Protein 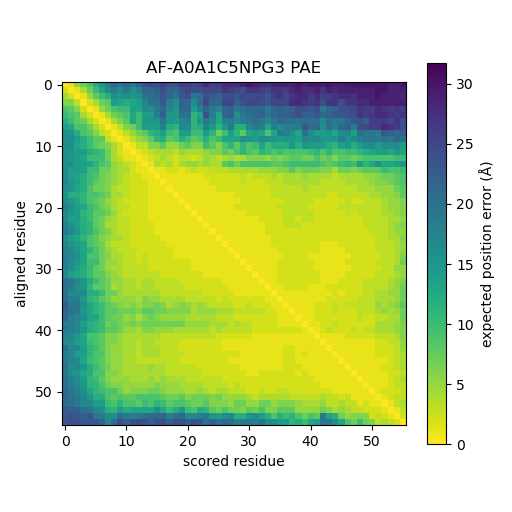AF-A0A1C5NPG3-F1 (afdb_monomer)

Foldseek 3Di:
DDDDQDDDVNDGDPDPVSVVVVVVVVVCCQAPPDFDVVLVRHHNVVSVVVVVVVVD

Radius of gyration: 16.9 Å; Cα contacts (8 Å, |Δi|>4): 32; chains: 1; bounding box: 33×15×54 Å

pLDDT: mean 86.08, std 16.46, range [37.84, 98.19]

Sequence (56 aa):
MTKGRKTTYGHTFTSREQLISTIESYIDYYNNRRYQHRLFIQTPMQAHVCAMNRAA

Solvent-accessible surface area (backbone atoms only — not comparable to full-atom values): 3484 Å² total; per-residue (Å²): 136,81,80,84,79,81,61,65,92,80,46,80,72,92,48,72,66,59,47,50,54,50,52,53,52,51,51,46,40,59,37,69,66,39,64,30,73,92,54,78,64,26,20,55,50,56,48,50,53,56,52,53,67,72,74,109

Structure (mmCIF, N/CA/C/O backbone):
data_AF-A0A1C5NPG3-F1
#
_entry.id   AF-A0A1C5NPG3-F1
#
loop_
_atom_site.group_PDB
_atom_site.id
_atom_site.type_symbol
_atom_site.label_atom_id
_atom_site.label_alt_id
_atom_site.label_comp_id
_atom_site.label_asym_id
_atom_site.label_entity_id
_atom_site.label_seq_id
_atom_site.pdbx_PDB_ins_code
_atom_site.Cartn_x
_atom_site.Cartn_y
_atom_site.Cartn_z
_atom_site.occupanc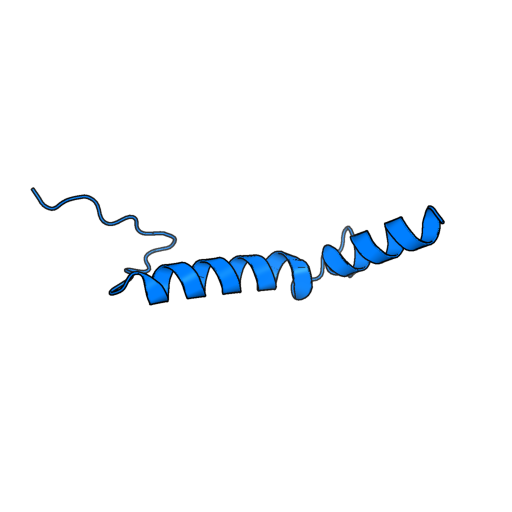y
_atom_site.B_iso_or_equiv
_atom_site.auth_seq_id
_atom_site.auth_comp_id
_atom_site.auth_asym_id
_atom_site.auth_atom_id
_atom_site.pdbx_PDB_model_num
ATOM 1 N N . MET A 1 1 ? -23.505 -10.624 27.302 1.00 37.84 1 MET A N 1
ATOM 2 C CA . MET A 1 1 ? -22.717 -11.300 26.243 1.00 37.84 1 MET A CA 1
ATOM 3 C C . MET A 1 1 ? -22.806 -10.486 24.960 1.00 37.84 1 MET A C 1
ATOM 5 O O . MET A 1 1 ? -23.794 -10.574 24.243 1.00 37.84 1 MET A O 1
ATOM 9 N N . THR A 1 2 ? -21.838 -9.605 24.720 1.00 43.00 2 THR A N 1
ATOM 10 C CA . THR A 1 2 ? -21.873 -8.642 23.610 1.00 43.00 2 THR A CA 1
ATOM 11 C C . THR A 1 2 ? -21.410 -9.316 22.319 1.00 43.00 2 THR A C 1
ATOM 13 O O . THR A 1 2 ? -20.325 -9.888 22.261 1.00 43.00 2 THR A O 1
ATOM 16 N N . LYS A 1 3 ? -22.274 -9.264 21.302 1.00 49.38 3 LYS A N 1
ATOM 17 C CA . LYS A 1 3 ? -22.112 -9.821 19.951 1.00 49.38 3 LYS A CA 1
ATOM 18 C C . LYS A 1 3 ? -20.749 -9.419 19.355 1.00 49.38 3 LYS A C 1
ATOM 20 O O . LYS A 1 3 ? -20.364 -8.255 19.435 1.00 49.38 3 LYS A O 1
ATOM 25 N N . GLY A 1 4 ? -20.024 -10.397 18.808 1.00 54.34 4 GLY A N 1
ATOM 26 C CA . GLY A 1 4 ? -18.607 -10.304 18.447 1.00 54.34 4 GLY A CA 1
ATOM 27 C C . GLY A 1 4 ? -18.233 -9.081 17.607 1.00 54.34 4 GLY A C 1
ATOM 28 O O . GLY A 1 4 ? -18.725 -8.897 16.494 1.00 54.34 4 GLY A O 1
ATOM 29 N N . ARG A 1 5 ? -17.307 -8.273 18.130 1.00 58.06 5 ARG A N 1
ATOM 30 C CA . ARG A 1 5 ? -16.592 -7.263 17.346 1.00 58.06 5 ARG A CA 1
ATOM 31 C C . ARG A 1 5 ? -15.442 -7.963 16.627 1.00 58.06 5 ARG A C 1
ATOM 33 O O . ARG A 1 5 ? -14.517 -8.439 17.275 1.00 58.06 5 ARG A O 1
ATOM 40 N N . LYS A 1 6 ? -15.510 -8.051 15.296 1.00 55.91 6 LYS A N 1
ATOM 41 C CA . LYS A 1 6 ? -14.376 -8.482 14.469 1.00 55.91 6 LYS A CA 1
ATOM 42 C C . LYS A 1 6 ? -13.310 -7.389 14.534 1.00 55.91 6 LYS A C 1
ATOM 44 O O . LYS A 1 6 ? -13.470 -6.344 13.915 1.00 55.91 6 LYS A O 1
ATOM 49 N N . THR A 1 7 ? -12.259 -7.612 15.312 1.00 54.06 7 THR A N 1
ATOM 50 C CA . THR A 1 7 ? -11.069 -6.764 15.319 1.00 54.06 7 THR A CA 1
ATOM 51 C C . THR A 1 7 ? -10.107 -7.284 14.255 1.00 54.06 7 THR A C 1
ATOM 53 O O . THR A 1 7 ? -9.531 -8.360 14.381 1.00 54.06 7 THR A O 1
ATOM 56 N N . THR A 1 8 ? -9.925 -6.536 13.172 1.00 58.16 8 THR A N 1
ATOM 57 C CA . THR A 1 8 ? -8.783 -6.730 12.269 1.00 58.16 8 THR A CA 1
ATOM 58 C C . THR A 1 8 ? -7.680 -5.779 12.723 1.00 58.16 8 THR A C 1
ATOM 60 O O . THR A 1 8 ? -7.895 -4.569 12.750 1.00 58.16 8 THR A O 1
ATOM 63 N N . TYR A 1 9 ? -6.527 -6.321 13.132 1.00 64.19 9 TYR A N 1
ATOM 64 C CA . TYR A 1 9 ? -5.345 -5.557 13.573 1.00 64.19 9 TYR A CA 1
ATOM 65 C C . TYR A 1 9 ? -5.585 -4.557 14.721 1.00 64.19 9 TYR A C 1
ATOM 67 O O . TYR A 1 9 ? -4.942 -3.517 14.791 1.00 64.19 9 TYR A O 1
ATOM 75 N N . GLY A 1 10 ? -6.521 -4.851 15.628 1.00 71.81 10 GLY A N 1
ATOM 76 C CA . GLY A 1 10 ? -6.796 -3.997 16.793 1.00 71.81 10 GLY A CA 1
ATOM 77 C C . GLY A 1 10 ? -7.607 -2.730 16.496 1.00 71.81 10 GLY A C 1
ATOM 78 O O . GLY A 1 10 ? -7.914 -1.981 17.420 1.00 71.81 10 GLY A O 1
ATOM 79 N N . HIS A 1 11 ? -8.022 -2.506 15.247 1.00 74.75 11 HIS A N 1
ATOM 80 C CA . HIS A 1 11 ? -8.933 -1.414 14.919 1.00 74.75 11 HIS A CA 1
ATOM 81 C C . HIS A 1 11 ? -10.388 -1.809 15.172 1.00 74.75 11 HIS A C 1
ATOM 83 O O . HIS A 1 11 ? -10.844 -2.891 14.790 1.00 74.75 11 HIS A O 1
ATOM 89 N N . THR A 1 12 ? -11.121 -0.906 15.826 1.00 82.75 12 THR A N 1
ATOM 90 C CA . THR A 1 12 ? -12.560 -1.047 16.060 1.00 82.75 12 THR A CA 1
ATOM 91 C C . THR A 1 12 ? -13.287 -0.110 15.109 1.00 82.75 12 THR A C 1
ATOM 93 O O . THR A 1 12 ? -13.089 1.100 15.175 1.00 82.75 12 THR A O 1
ATOM 96 N N . PHE A 1 13 ? -14.119 -0.662 14.230 1.00 86.44 13 PHE A N 1
ATOM 97 C CA . PHE A 1 13 ? -14.947 0.136 13.331 1.00 86.44 13 PHE A CA 1
ATOM 98 C C . PHE A 1 13 ? -16.201 0.614 14.057 1.00 86.44 13 PHE A C 1
ATOM 100 O O . PHE A 1 13 ? -16.857 -0.170 14.750 1.00 86.44 13 PHE A O 1
ATOM 107 N N . THR A 1 14 ? -16.532 1.892 13.900 1.00 88.94 14 THR A N 1
ATOM 108 C CA . THR A 1 14 ? -17.711 2.512 14.523 1.00 88.94 14 THR A CA 1
ATOM 109 C C . THR A 1 14 ? -18.897 2.613 1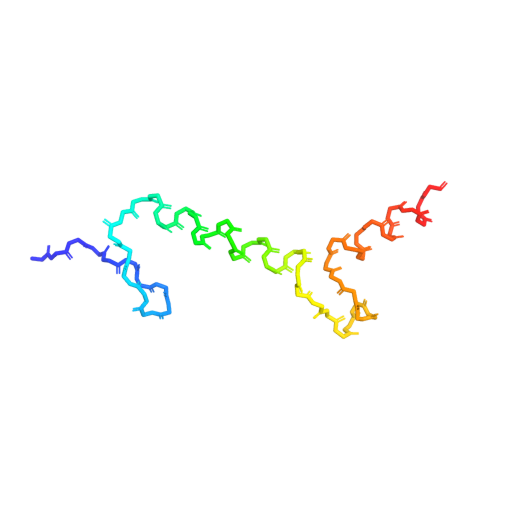3.565 1.00 88.94 14 THR A C 1
ATOM 111 O O . THR A 1 14 ? -20.024 2.793 14.019 1.00 88.94 14 THR A O 1
ATOM 114 N N . SER A 1 15 ? -18.671 2.425 12.260 1.00 91.94 15 SER A N 1
ATOM 115 C CA . SER A 1 15 ? -19.714 2.378 11.233 1.00 91.94 15 SER A CA 1
ATOM 116 C C . SER A 1 15 ? -19.413 1.344 10.143 1.00 91.94 15 SER A C 1
ATOM 118 O O . SER A 1 15 ? -18.276 0.889 9.972 1.00 91.94 15 SER A O 1
ATOM 120 N N . ARG A 1 16 ? -20.449 0.960 9.387 1.00 91.62 16 ARG A N 1
ATOM 121 C CA . ARG A 1 16 ? -20.321 0.046 8.241 1.00 91.62 16 ARG A CA 1
ATOM 122 C C . ARG A 1 16 ? -19.510 0.692 7.117 1.00 91.62 16 ARG A C 1
ATOM 124 O O . ARG A 1 16 ? -18.716 0.020 6.466 1.00 91.62 16 ARG A O 1
ATOM 131 N N . GLU A 1 17 ? -19.693 1.988 6.920 1.00 94.50 17 GLU A N 1
ATOM 132 C CA . GLU A 1 17 ? -19.039 2.791 5.890 1.00 94.50 17 GLU A CA 1
ATOM 133 C C . GLU A 1 17 ? -17.528 2.840 6.133 1.00 94.50 17 GLU A C 1
ATOM 135 O O . GLU A 1 17 ? -16.747 2.645 5.205 1.00 94.50 17 GLU A O 1
ATOM 140 N N . GLN A 1 18 ? -17.110 2.998 7.394 1.00 91.19 18 GLN A N 1
ATOM 141 C CA . GLN A 1 18 ? -15.698 2.985 7.774 1.00 91.19 18 GLN 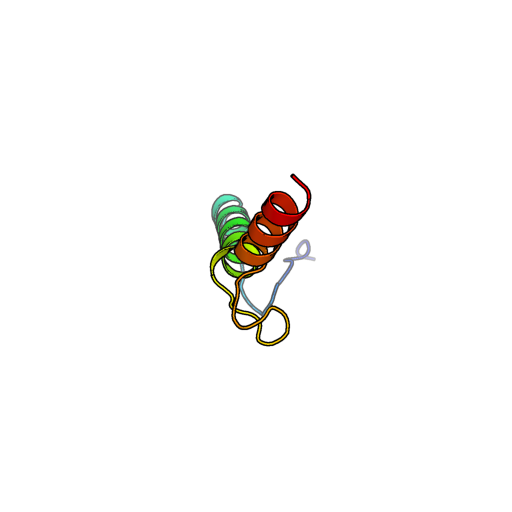A CA 1
ATOM 142 C C . GLN A 1 18 ? -15.043 1.630 7.475 1.00 91.19 18 GLN A C 1
ATOM 144 O O . GLN A 1 18 ? -13.917 1.583 6.976 1.00 91.19 18 GLN A O 1
ATOM 149 N N . LEU A 1 19 ? -15.747 0.527 7.750 1.00 90.19 19 LEU A N 1
ATOM 150 C CA . LEU A 1 19 ? -15.266 -0.818 7.438 1.00 90.19 19 LEU A CA 1
ATOM 151 C C . LEU A 1 19 ? -15.078 -1.004 5.927 1.00 90.19 19 LEU A C 1
ATOM 153 O O . LEU A 1 19 ? -14.024 -1.468 5.501 1.00 90.19 19 LEU A O 1
ATOM 157 N N . ILE A 1 20 ? -16.076 -0.625 5.125 1.00 94.50 20 ILE A N 1
ATOM 158 C CA . ILE A 1 20 ? -16.030 -0.758 3.661 1.00 94.50 20 ILE A CA 1
ATOM 159 C C . ILE A 1 20 ? -14.894 0.076 3.084 1.00 94.50 20 ILE A C 1
ATOM 161 O O . ILE A 1 20 ? -14.040 -0.473 2.397 1.00 94.50 20 ILE A O 1
ATOM 165 N N . SER A 1 21 ? -14.825 1.357 3.446 1.00 94.75 21 SER A N 1
ATOM 166 C CA . SER A 1 21 ? -13.769 2.258 2.986 1.00 94.75 21 SER A CA 1
ATOM 167 C C . SER A 1 21 ? -12.374 1.729 3.331 1.00 94.75 21 SER A C 1
ATOM 169 O O . SER A 1 21 ? -11.447 1.816 2.523 1.00 94.75 21 SER A O 1
ATOM 171 N N . THR A 1 22 ? -12.222 1.115 4.507 1.00 93.31 22 THR A N 1
ATOM 172 C CA . THR A 1 22 ? -10.950 0.511 4.922 1.00 93.31 22 THR A CA 1
ATOM 173 C C . THR A 1 22 ? -10.605 -0.715 4.082 1.00 93.31 22 THR A C 1
ATOM 175 O O . THR A 1 22 ? -9.455 -0.865 3.674 1.00 93.31 22 THR A O 1
ATOM 178 N N . ILE A 1 23 ? -11.582 -1.579 3.793 1.00 94.00 23 ILE A N 1
ATOM 179 C CA . ILE A 1 23 ? -11.391 -2.750 2.928 1.00 94.00 23 ILE A CA 1
ATOM 180 C C . ILE A 1 23 ? -11.015 -2.309 1.510 1.00 94.00 23 ILE A C 1
ATOM 182 O O . ILE A 1 23 ? -10.042 -2.815 0.956 1.00 94.00 23 ILE A O 1
ATOM 186 N N . GLU A 1 24 ? -11.738 -1.346 0.940 1.00 97.19 24 GLU A N 1
ATOM 187 C CA . GLU A 1 24 ? -11.469 -0.805 -0.396 1.00 97.19 24 GLU A CA 1
ATOM 188 C C . GLU A 1 24 ? -10.071 -0.190 -0.476 1.00 97.19 24 GLU A C 1
ATOM 190 O O . GLU A 1 24 ? -9.298 -0.526 -1.372 1.00 97.19 24 GLU A O 1
ATOM 195 N N . SER A 1 25 ? -9.704 0.634 0.508 1.00 96.38 25 SER A N 1
ATOM 196 C CA . SER A 1 25 ? -8.373 1.246 0.581 1.00 96.38 25 SER A CA 1
ATOM 197 C C . SER A 1 25 ? -7.268 0.199 0.718 1.00 96.38 25 SER A C 1
ATOM 199 O O . SER A 1 25 ? -6.199 0.337 0.123 1.00 96.38 25 SER A O 1
ATOM 201 N N . TYR A 1 26 ? -7.516 -0.865 1.486 1.00 95.88 26 TYR A N 1
ATOM 202 C CA . TYR A 1 26 ? -6.568 -1.964 1.637 1.00 95.88 26 TYR A CA 1
ATOM 203 C C . TYR A 1 26 ? -6.365 -2.702 0.309 1.00 95.88 26 TYR A C 1
ATOM 205 O O . TYR A 1 26 ? -5.227 -2.923 -0.103 1.00 95.88 26 TYR A O 1
ATOM 213 N N . ILE A 1 27 ? -7.449 -3.037 -0.394 1.00 96.81 27 ILE A N 1
ATOM 214 C CA . ILE A 1 27 ? -7.386 -3.690 -1.707 1.00 96.81 27 ILE A CA 1
ATOM 215 C C . ILE A 1 27 ? -6.659 -2.794 -2.721 1.00 96.81 27 ILE A C 1
ATOM 217 O O . ILE A 1 27 ? -5.750 -3.271 -3.404 1.00 96.81 27 ILE A O 1
ATOM 221 N N . ASP A 1 28 ? -6.996 -1.501 -2.784 1.00 98.19 28 ASP A N 1
ATOM 222 C CA . ASP A 1 28 ? -6.335 -0.536 -3.673 1.00 98.19 28 ASP A CA 1
ATOM 223 C C . ASP A 1 28 ? -4.830 -0.464 -3.402 1.00 98.19 28 ASP A C 1
ATOM 225 O O . ASP A 1 28 ? -4.017 -0.548 -4.324 1.00 98.19 28 ASP A O 1
ATOM 229 N N . TYR A 1 29 ? -4.436 -0.381 -2.130 1.00 98.00 29 TYR A N 1
ATOM 230 C CA . TYR A 1 29 ? -3.028 -0.329 -1.764 1.00 98.00 29 TYR A CA 1
ATOM 231 C C . TYR A 1 29 ? -2.263 -1.557 -2.272 1.00 98.00 29 TYR A C 1
ATOM 233 O O . TYR A 1 29 ? -1.217 -1.407 -2.909 1.00 98.00 29 TYR A O 1
ATOM 241 N N . TYR A 1 30 ? -2.780 -2.764 -2.033 1.00 96.88 30 TYR A N 1
ATOM 242 C CA . TYR A 1 30 ? -2.091 -3.989 -2.439 1.00 96.88 30 TYR A CA 1
ATOM 243 C C . TYR A 1 30 ? -2.063 -4.191 -3.953 1.00 96.88 30 TYR A C 1
ATOM 245 O O . TYR A 1 30 ? -1.064 -4.700 -4.455 1.00 96.88 30 TYR A O 1
ATOM 253 N N . ASN A 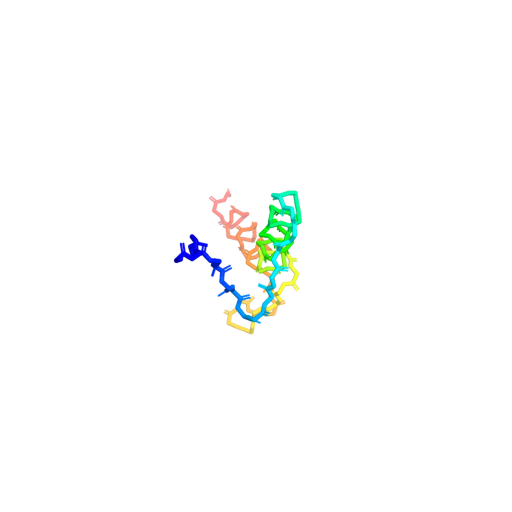1 31 ? -3.096 -3.763 -4.678 1.00 97.06 31 ASN A N 1
ATOM 254 C CA . ASN A 1 31 ? -3.181 -3.962 -6.124 1.00 97.06 31 ASN A CA 1
ATOM 255 C C . ASN A 1 31 ? -2.448 -2.881 -6.929 1.00 97.06 31 ASN A C 1
ATOM 257 O O . ASN A 1 31 ? -1.783 -3.199 -7.917 1.00 97.06 31 ASN A O 1
ATOM 261 N N . ASN A 1 32 ? -2.555 -1.618 -6.507 1.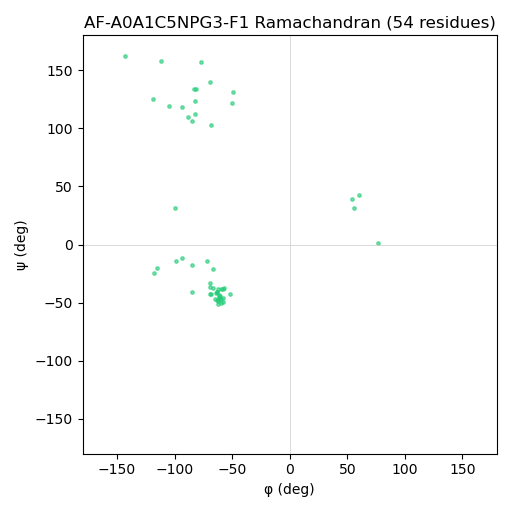00 97.00 32 ASN A N 1
ATOM 262 C CA . ASN A 1 32 ? -2.163 -0.464 -7.318 1.00 97.00 32 ASN A CA 1
ATOM 263 C C . ASN A 1 32 ? -0.989 0.336 -6.758 1.00 97.00 32 ASN A C 1
ATOM 265 O O . ASN A 1 32 ? -0.369 1.077 -7.516 1.00 97.00 32 ASN A O 1
ATOM 269 N N . ARG A 1 33 ? -0.673 0.227 -5.460 1.00 95.94 33 ARG A N 1
ATOM 270 C CA . ARG A 1 33 ? 0.338 1.091 -4.813 1.00 95.94 33 ARG A CA 1
ATOM 271 C C . ARG A 1 33 ? 1.539 0.336 -4.257 1.00 95.94 33 ARG A C 1
ATOM 273 O O . ARG A 1 33 ? 2.611 0.915 -4.097 1.00 95.94 33 ARG A O 1
ATOM 280 N N . ARG A 1 34 ? 1.384 -0.950 -3.942 1.00 96.44 34 ARG A N 1
ATOM 281 C CA . ARG A 1 34 ? 2.444 -1.777 -3.365 1.00 96.44 34 ARG A CA 1
ATOM 282 C C . ARG A 1 34 ? 3.337 -2.360 -4.456 1.00 96.44 34 ARG A C 1
ATOM 284 O O . ARG A 1 34 ? 2.973 -3.329 -5.116 1.00 96.44 34 ARG A O 1
ATOM 291 N N . TYR A 1 35 ? 4.546 -1.826 -4.571 1.00 96.50 35 TYR A N 1
ATOM 292 C CA . TYR A 1 35 ? 5.588 -2.415 -5.408 1.00 96.50 35 TYR A CA 1
ATOM 293 C C . TYR A 1 35 ? 6.088 -3.740 -4.832 1.00 96.50 35 TYR A C 1
ATOM 295 O O . TYR A 1 35 ? 6.282 -3.882 -3.621 1.00 96.50 35 TYR A O 1
ATOM 303 N N . GLN A 1 36 ? 6.323 -4.712 -5.710 1.00 96.56 36 GLN A N 1
ATOM 304 C CA . GLN A 1 36 ? 6.864 -6.014 -5.341 1.00 96.56 36 GLN A CA 1
ATOM 305 C C . GLN A 1 36 ? 8.203 -6.255 -6.034 1.00 96.56 36 GLN A C 1
ATOM 307 O O . GLN A 1 36 ? 8.300 -6.251 -7.258 1.00 96.56 36 GLN A O 1
ATOM 312 N N . HIS A 1 37 ? 9.240 -6.553 -5.246 1.00 95.56 37 HIS A N 1
ATOM 313 C CA . HIS A 1 37 ? 10.575 -6.866 -5.771 1.00 95.56 37 HIS A CA 1
ATOM 314 C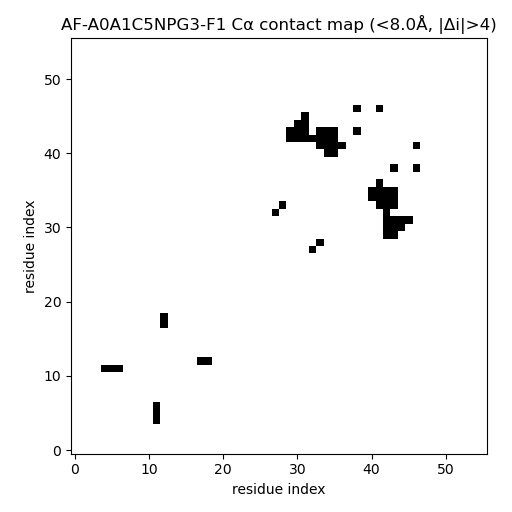 C . HIS A 1 37 ? 10.549 -8.057 -6.743 1.00 95.56 37 HIS A C 1
ATOM 316 O O . HIS A 1 37 ? 11.203 -8.040 -7.779 1.00 95.56 37 HIS A O 1
ATOM 322 N N . ARG A 1 38 ? 9.731 -9.078 -6.447 1.00 95.12 38 ARG A N 1
ATOM 323 C CA . ARG A 1 38 ? 9.557 -10.261 -7.310 1.00 95.12 38 ARG A CA 1
ATOM 324 C C . ARG A 1 38 ? 8.776 -9.980 -8.596 1.00 95.12 38 ARG A C 1
ATOM 326 O O . ARG A 1 38 ? 8.820 -10.804 -9.499 1.00 95.12 38 ARG A O 1
ATOM 333 N N . LEU A 1 39 ? 8.098 -8.836 -8.680 1.00 94.88 39 LEU A N 1
ATOM 334 C CA . LEU A 1 39 ? 7.474 -8.329 -9.902 1.00 94.88 39 LEU A CA 1
ATOM 335 C C . LEU A 1 39 ? 8.357 -7.260 -10.558 1.00 94.88 39 LEU A C 1
ATOM 337 O O . LEU A 1 39 ? 7.838 -6.312 -11.124 1.00 94.88 39 LEU A O 1
ATOM 341 N N . PHE A 1 40 ? 9.685 -7.356 -10.433 1.00 94.94 40 PHE A N 1
ATOM 342 C CA . PHE A 1 40 ? 10.620 -6.376 -11.001 1.00 94.94 40 PHE A CA 1
ATOM 343 C C . PHE A 1 40 ? 10.327 -4.931 -10.563 1.00 94.94 40 PHE A C 1
ATOM 345 O O . PHE A 1 40 ? 10.442 -3.998 -11.350 1.00 94.94 40 PHE A O 1
ATOM 352 N N . ILE A 1 41 ? 9.941 -4.752 -9.293 1.00 94.69 41 ILE A N 1
ATOM 353 C CA . ILE A 1 41 ? 9.564 -3.448 -8.725 1.00 94.69 41 ILE A CA 1
ATOM 354 C C . ILE A 1 41 ? 8.361 -2.850 -9.480 1.00 94.69 41 ILE A C 1
ATOM 356 O O . ILE A 1 41 ? 8.296 -1.661 -9.769 1.00 94.69 41 ILE A O 1
ATOM 360 N N . GLN A 1 42 ? 7.375 -3.693 -9.780 1.00 96.88 42 GLN A N 1
ATOM 361 C CA . GLN A 1 42 ? 6.066 -3.287 -10.287 1.00 96.88 42 GLN A CA 1
ATOM 362 C C . GLN A 1 42 ? 4.981 -3.563 -9.248 1.00 96.88 42 GLN A C 1
ATOM 364 O O . GLN A 1 42 ? 5.142 -4.394 -8.345 1.00 96.88 42 GLN A O 1
ATOM 369 N N . THR A 1 43 ? 3.863 -2.857 -9.370 1.00 98.06 43 THR A N 1
ATOM 370 C CA . THR A 1 43 ? 2.633 -3.203 -8.657 1.00 98.06 43 THR A CA 1
ATOM 371 C C . THR A 1 43 ? 1.950 -4.395 -9.335 1.00 98.06 43 THR A C 1
ATOM 373 O O . THR A 1 43 ? 2.179 -4.637 -10.526 1.00 98.06 43 THR A O 1
ATOM 376 N N . PRO A 1 44 ? 1.106 -5.160 -8.620 1.00 97.69 44 PRO A N 1
ATOM 377 C CA . PRO A 1 44 ? 0.384 -6.280 -9.220 1.00 97.69 44 PRO A CA 1
ATOM 378 C C . PRO A 1 44 ? -0.388 -5.906 -10.490 1.00 97.69 44 PRO A C 1
ATOM 380 O O . PRO A 1 44 ? -0.305 -6.626 -11.483 1.00 97.69 44 PRO A O 1
ATOM 383 N N . MET A 1 45 ? -1.070 -4.756 -10.500 1.00 97.56 45 MET A N 1
ATOM 384 C CA . MET A 1 45 ? -1.799 -4.303 -11.687 1.00 97.56 45 MET A CA 1
ATOM 385 C C . MET A 1 45 ? -0.878 -3.897 -12.841 1.00 97.56 45 MET A C 1
ATOM 387 O O . MET A 1 45 ? -1.181 -4.208 -13.991 1.00 97.56 45 MET A O 1
ATOM 391 N N . GLN A 1 46 ? 0.275 -3.277 -12.567 1.00 97.62 46 GLN A N 1
ATOM 392 C CA . GLN A 1 46 ? 1.273 -3.003 -13.609 1.00 97.62 46 GLN A CA 1
ATOM 393 C C . GLN A 1 46 ? 1.787 -4.300 -14.244 1.00 97.62 46 GLN A C 1
ATOM 395 O O . GLN A 1 46 ? 1.833 -4.406 -15.468 1.00 97.62 46 GLN A O 1
ATOM 400 N N . ALA A 1 47 ? 2.110 -5.308 -13.429 1.00 96.62 47 ALA A N 1
ATOM 401 C CA . ALA A 1 47 ? 2.549 -6.608 -13.924 1.00 96.62 47 ALA A CA 1
ATOM 402 C C . ALA A 1 47 ? 1.455 -7.311 -14.750 1.00 96.62 47 ALA A C 1
ATOM 404 O O . ALA A 1 47 ? 1.750 -7.878 -15.802 1.00 96.62 47 ALA A O 1
ATOM 405 N N . HIS A 1 48 ? 0.192 -7.233 -14.317 1.00 95.62 48 HIS A N 1
ATOM 406 C CA . HIS A 1 48 ? -0.953 -7.766 -15.057 1.00 95.62 48 HIS A CA 1
ATOM 407 C C . HIS A 1 48 ? -1.099 -7.120 -16.442 1.00 95.62 48 HIS A C 1
ATOM 409 O O . HIS A 1 48 ? -1.158 -7.831 -17.444 1.00 95.62 48 HIS A O 1
ATOM 415 N N . VAL A 1 49 ? -1.074 -5.785 -16.516 1.00 96.38 49 VAL A N 1
ATOM 416 C CA . VAL A 1 49 ? -1.141 -5.047 -17.789 1.00 96.38 49 VAL A CA 1
ATOM 417 C C . VAL A 1 49 ? 0.048 -5.396 -18.688 1.00 96.38 49 VAL A C 1
ATOM 419 O O . VAL A 1 49 ? -0.130 -5.665 -19.875 1.00 96.38 49 VAL A O 1
ATOM 422 N N . CYS A 1 50 ? 1.262 -5.467 -18.132 1.00 94.94 50 CYS A N 1
ATOM 423 C CA . CYS A 1 50 ? 2.441 -5.901 -18.879 1.00 94.94 50 CYS A CA 1
ATOM 424 C C . CYS A 1 50 ? 2.296 -7.323 -19.438 1.00 94.94 50 CYS A C 1
ATOM 426 O O . CYS A 1 50 ? 2.760 -7.577 -20.547 1.00 94.94 50 CYS A O 1
ATOM 428 N N . ALA A 1 51 ? 1.679 -8.245 -18.697 1.00 93.50 51 ALA A N 1
ATOM 429 C CA . ALA A 1 51 ? 1.435 -9.606 -19.164 1.00 93.50 51 ALA A CA 1
ATOM 430 C C . ALA A 1 51 ? 0.389 -9.647 -20.289 1.00 93.50 51 ALA A C 1
ATOM 432 O O . ALA A 1 51 ? 0.616 -10.321 -21.290 1.00 93.50 51 ALA A O 1
ATOM 433 N N . MET A 1 52 ? -0.706 -8.887 -20.169 1.00 93.38 52 MET A N 1
ATOM 434 C CA . MET A 1 52 ? -1.727 -8.791 -21.220 1.00 93.38 52 MET A CA 1
ATOM 435 C C . MET A 1 52 ? -1.154 -8.235 -22.526 1.00 93.38 52 MET A C 1
ATOM 437 O O . MET A 1 52 ? -1.385 -8.808 -23.585 1.00 93.38 52 MET A O 1
ATOM 441 N N . ASN A 1 53 ? -0.339 -7.181 -22.449 1.00 91.25 53 ASN A N 1
ATOM 442 C CA . ASN A 1 53 ? 0.291 -6.576 -23.627 1.00 91.25 53 ASN A CA 1
ATOM 443 C C . ASN A 1 53 ? 1.318 -7.489 -24.312 1.00 91.25 53 ASN A C 1
ATOM 445 O O . ASN A 1 53 ? 1.646 -7.262 -25.467 1.00 91.25 53 ASN A O 1
ATO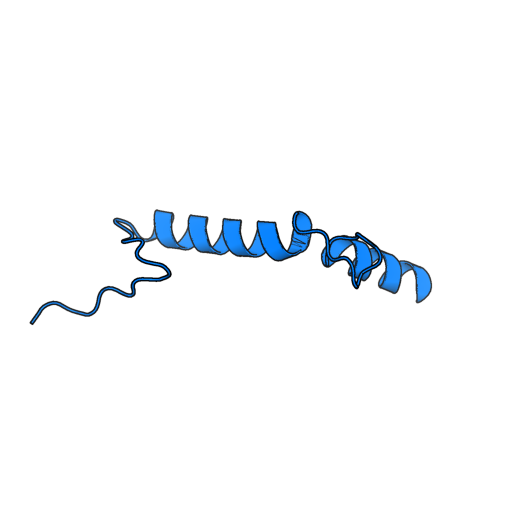M 449 N N . ARG A 1 54 ? 1.863 -8.487 -23.606 1.00 86.25 54 ARG A N 1
ATOM 450 C CA . ARG A 1 54 ? 2.775 -9.488 -24.187 1.00 86.25 54 ARG A CA 1
ATOM 451 C C . ARG A 1 54 ? 2.039 -10.652 -24.849 1.00 86.25 54 ARG A C 1
ATOM 453 O O . ARG A 1 54 ? 2.671 -11.415 -25.569 1.00 86.25 54 ARG A O 1
ATOM 460 N N . ALA A 1 55 ? 0.761 -10.836 -24.526 1.00 74.19 55 ALA A N 1
ATOM 461 C CA . ALA A 1 55 ? -0.072 -11.909 -25.057 1.00 74.19 55 ALA A CA 1
ATOM 462 C C . ALA A 1 55 ? -0.876 -11.490 -26.303 1.00 74.19 55 ALA A C 1
ATOM 464 O O . ALA A 1 55 ? -1.468 -12.358 -26.942 1.00 74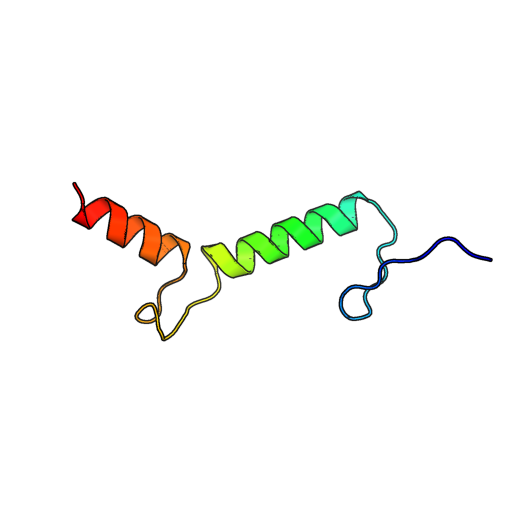.19 55 ALA A O 1
ATOM 465 N N . ALA A 1 56 ? -0.913 -10.190 -26.611 1.00 61.09 56 ALA A N 1
ATOM 466 C CA . ALA A 1 56 ? -1.479 -9.612 -27.831 1.00 61.09 56 ALA A CA 1
ATOM 467 C C . ALA A 1 56 ? -0.409 -9.496 -28.925 1.00 61.09 56 ALA A C 1
ATOM 469 O O . ALA A 1 56 ? -0.776 -9.676 -30.106 1.00 61.09 56 ALA A O 1
#

Mean predicted aligned error: 7.41 Å

Secondary structure (DSSP, 8-state):
-PPP---BTTB--SSHHHHHHHHHHHHHIIIII--BGGGTTB-HHHHHHHHHHHH-